Protein AF-A0A328SIA8-F1 (afdb_monomer_lite)

pLDDT: mean 93.11, std 6.86, range [55.06, 98.62]

Secondary structure (DSSP, 8-state):
--HHHHHHHHHHHHHHHHHHHHTSPPPPP--PPPSS-EEEEE---TT--HHHHHHHHHHHHH-TTSEEEEEEE-GGGB-TTSSBPSS-HHHHHHHHHHHT-SEEEEE--GGGS-HHHHHHHHHHHHHHTT-SB---------HHHHHHHHHHHTT--EEEETTEEEETTT--EEEES--TT-

Foldseek 3Di:
DDPVVVLVVQQVVLVVVVVVVVPDDDDDQPPDDDPFAEEEEEDQCLPPDVLNLVQVVVVCVVRVRHAYEYAHEAGSQADLVLHHRNDHSVVSQVVCVVSPHPHYDYAYNNNVDHPVVSVVRVVVVCSSVVHPHYGDDDDDPDPLVVQVVVCVVVVWDWDDDAQFIATPPPRDTSDGGDGPVD

Radius of gyration: 18.14 Å; chains: 1; bounding box: 48×40×46 Å

Sequence (182 aa):
MEIEKFVEDIIVRDRIQFSEDINQPHLKHLGNENITPVIADFTEYSPLHNGHMFCMSEAKRLHPEALFVAVIPGLFERNGRGLPYIMTRHKRAELAIRLGADIAVEGPPMGIMGSGQYSLCLSLMFKALNADYIPRGYISEEPGFKRILDYINEGKGVAPKPYKIVSMEDKKVLLEGKLSND

Structure (mmCIF, N/CA/C/O backbone):
data_AF-A0A328SIA8-F1
#
_entry.id   AF-A0A328SIA8-F1
#
loop_
_atom_site.group_PDB
_atom_site.id
_atom_site.type_symbol
_atom_site.label_atom_id
_atom_site.label_alt_id
_atom_site.label_comp_id
_atom_site.label_asym_id
_atom_site.label_entity_id
_atom_site.label_seq_id
_atom_site.pdbx_PDB_ins_code
_atom_site.Cartn_x
_atom_site.Cartn_y
_atom_site.Cartn_z
_atom_site.occupancy
_atom_site.B_iso_or_equiv
_atom_site.auth_seq_id
_atom_site.auth_comp_id
_atom_site.auth_asym_id
_atom_site.auth_atom_id
_atom_site.pdbx_PDB_model_num
ATOM 1 N N . MET A 1 1 ? 27.320 -5.989 -18.169 1.00 64.88 1 MET A N 1
ATOM 2 C CA . MET A 1 1 ? 26.264 -5.086 -18.667 1.00 64.88 1 MET A CA 1
ATOM 3 C C . MET A 1 1 ? 26.522 -3.738 -18.030 1.00 64.88 1 MET A C 1
ATOM 5 O O . MET A 1 1 ? 26.685 -3.712 -16.817 1.00 64.88 1 MET A O 1
ATOM 9 N N . GLU A 1 2 ? 26.669 -2.680 -18.824 1.00 91.50 2 GLU A N 1
ATOM 10 C CA . GLU A 1 2 ? 26.813 -1.313 -18.301 1.00 91.50 2 GLU A CA 1
ATOM 11 C C . GLU A 1 2 ? 25.515 -0.867 -17.611 1.00 91.50 2 GLU A C 1
ATOM 13 O O . GLU A 1 2 ? 24.434 -1.365 -17.943 1.00 91.50 2 GLU A O 1
ATOM 18 N N . ILE A 1 3 ? 25.624 0.020 -16.618 1.00 89.75 3 ILE A N 1
ATOM 19 C CA . ILE A 1 3 ? 24.491 0.452 -15.781 1.00 89.75 3 ILE A CA 1
ATOM 20 C C . ILE A 1 3 ? 23.441 1.167 -16.636 1.00 89.75 3 ILE A C 1
ATOM 22 O O . ILE A 1 3 ? 22.244 0.946 -16.467 1.00 89.75 3 ILE A O 1
ATOM 26 N N . GLU A 1 4 ? 23.891 1.977 -17.584 1.00 92.69 4 GLU A N 1
ATOM 27 C CA . GLU A 1 4 ? 23.067 2.725 -18.527 1.00 92.69 4 GLU A CA 1
ATOM 28 C C . GLU A 1 4 ? 22.211 1.769 -19.355 1.00 92.69 4 GLU A C 1
ATOM 30 O O . GLU A 1 4 ? 20.987 1.880 -19.355 1.00 92.69 4 GLU A O 1
ATOM 35 N N . LYS A 1 5 ? 22.843 0.751 -19.950 1.00 94.94 5 LYS A N 1
ATOM 36 C CA . LYS A 1 5 ? 22.144 -0.280 -20.722 1.00 94.94 5 LYS A CA 1
ATOM 37 C C . LYS A 1 5 ? 21.111 -1.029 -19.878 1.00 94.94 5 LYS A C 1
ATOM 39 O O . LYS A 1 5 ? 19.998 -1.258 -20.331 1.00 94.94 5 LYS A O 1
ATOM 44 N N . PHE A 1 6 ? 21.449 -1.368 -18.633 1.00 91.12 6 PHE A N 1
ATOM 45 C CA . PHE A 1 6 ? 20.501 -2.010 -17.717 1.00 91.12 6 PHE A CA 1
ATOM 46 C C . PHE A 1 6 ? 19.258 -1.146 -17.457 1.00 91.12 6 PHE A C 1
ATOM 48 O O . PHE A 1 6 ? 18.136 -1.655 -17.443 1.00 91.12 6 PHE A O 1
ATOM 55 N N . VAL A 1 7 ? 19.446 0.160 -17.251 1.00 92.00 7 VAL A N 1
ATOM 56 C CA . VAL A 1 7 ? 18.341 1.102 -17.028 1.00 92.00 7 VAL A CA 1
ATOM 57 C C . VAL A 1 7 ? 17.514 1.295 -18.300 1.00 92.00 7 VAL A C 1
ATOM 59 O O . VAL A 1 7 ? 16.284 1.305 -18.224 1.00 92.00 7 VAL A O 1
ATOM 62 N N . GLU A 1 8 ? 18.160 1.418 -19.459 1.00 95.00 8 GLU A N 1
ATOM 63 C CA . GLU A 1 8 ? 17.488 1.512 -20.758 1.00 95.00 8 GLU A CA 1
ATOM 64 C C . GLU A 1 8 ? 16.623 0.281 -21.034 1.00 95.00 8 GLU A C 1
ATOM 66 O O . GLU A 1 8 ? 15.442 0.431 -21.353 1.00 95.00 8 GLU A O 1
ATOM 71 N N . ASP A 1 9 ? 17.165 -0.919 -20.816 1.00 95.12 9 ASP A N 1
ATOM 72 C CA . ASP A 1 9 ? 16.448 -2.182 -21.004 1.00 95.12 9 ASP A CA 1
ATOM 73 C C . ASP A 1 9 ? 15.182 -2.244 -20.123 1.00 95.12 9 ASP A C 1
ATOM 75 O O . ASP A 1 9 ? 14.110 -2.638 -20.594 1.00 95.12 9 ASP A O 1
ATOM 79 N N . ILE A 1 10 ? 15.264 -1.788 -18.862 1.00 93.88 10 ILE A N 1
ATOM 80 C CA . ILE A 1 10 ? 14.098 -1.686 -17.963 1.00 93.88 10 ILE A CA 1
ATOM 81 C C . ILE A 1 10 ? 13.056 -0.718 -18.524 1.00 93.88 10 ILE A C 1
ATOM 83 O O . ILE A 1 10 ? 11.873 -1.056 -18.570 1.00 93.88 10 ILE A O 1
ATOM 87 N N . ILE A 1 11 ? 13.471 0.482 -18.937 1.00 94.50 11 ILE A N 1
ATOM 88 C CA . ILE A 1 11 ? 12.547 1.514 -19.426 1.00 94.50 11 ILE A CA 1
ATOM 89 C C . ILE A 1 11 ? 11.856 1.055 -20.711 1.00 94.50 11 ILE A C 1
ATOM 91 O O . ILE A 1 11 ? 10.650 1.258 -20.851 1.00 94.50 11 ILE A O 1
ATOM 95 N N . VAL A 1 12 ? 12.593 0.448 -21.643 1.00 97.19 12 VAL A N 1
ATOM 96 C CA . VAL A 1 12 ? 12.038 -0.053 -22.908 1.00 97.19 12 VAL A CA 1
ATOM 97 C C . VAL A 1 12 ? 11.000 -1.138 -22.639 1.00 97.19 12 VAL A C 1
ATOM 99 O O . VAL A 1 12 ? 9.868 -1.015 -23.107 1.00 97.19 12 VAL A O 1
ATOM 102 N N . ARG A 1 13 ? 11.344 -2.148 -21.830 1.00 96.19 13 ARG A N 1
ATOM 103 C CA . ARG A 1 13 ? 10.411 -3.214 -21.439 1.00 96.19 13 ARG A CA 1
ATOM 104 C C . ARG A 1 13 ? 9.154 -2.645 -20.779 1.00 96.19 13 ARG A C 1
ATOM 106 O O . ARG A 1 13 ? 8.043 -2.995 -21.164 1.00 96.19 13 ARG A O 1
ATOM 113 N N . ASP A 1 14 ? 9.327 -1.751 -19.810 1.00 96.94 14 ASP A N 1
ATOM 114 C CA . ASP A 1 14 ? 8.216 -1.218 -19.022 1.00 96.94 14 ASP A CA 1
ATOM 115 C C . ASP A 1 14 ? 7.308 -0.295 -19.859 1.00 96.94 14 ASP A C 1
ATOM 117 O O . ASP A 1 14 ? 6.103 -0.254 -19.629 1.00 96.94 14 ASP A O 1
ATOM 121 N N . ARG A 1 15 ? 7.837 0.400 -20.880 1.00 96.62 15 ARG A N 1
ATOM 122 C CA . ARG A 1 15 ? 7.017 1.169 -21.840 1.00 96.62 15 ARG A CA 1
ATOM 123 C C . ARG A 1 15 ? 6.140 0.277 -22.713 1.00 96.62 15 ARG A C 1
ATOM 125 O O . ARG A 1 15 ? 5.009 0.665 -23.009 1.00 96.62 15 ARG A O 1
ATOM 132 N N . ILE A 1 16 ? 6.666 -0.872 -23.137 1.00 96.88 16 ILE A N 1
ATOM 133 C CA . ILE A 1 16 ? 5.907 -1.852 -23.920 1.00 96.88 16 ILE A CA 1
ATOM 134 C C . ILE A 1 16 ? 4.752 -2.371 -23.064 1.00 96.88 16 ILE A C 1
ATOM 136 O O . ILE A 1 16 ? 3.600 -2.187 -23.448 1.00 96.88 16 ILE A O 1
ATOM 140 N N . GLN A 1 17 ? 5.052 -2.876 -21.863 1.00 95.88 17 GLN A N 1
ATOM 141 C CA . GLN A 1 17 ? 4.035 -3.397 -20.946 1.00 95.88 17 GLN A CA 1
ATOM 142 C C . GLN A 1 17 ? 2.979 -2.335 -20.599 1.00 95.88 17 GLN A C 1
ATOM 144 O O . GLN A 1 17 ? 1.787 -2.587 -20.715 1.00 95.88 17 GLN A O 1
ATOM 149 N N . PHE A 1 18 ? 3.395 -1.104 -20.282 1.00 95.19 18 PHE A N 1
ATOM 150 C CA . PHE A 1 18 ? 2.462 -0.008 -19.997 1.00 95.19 18 PHE A CA 1
ATOM 151 C C . PHE A 1 18 ? 1.503 0.279 -21.163 1.00 95.19 18 PHE A C 1
ATOM 153 O O . PHE A 1 18 ? 0.324 0.560 -20.953 1.00 95.19 18 PHE A O 1
ATOM 160 N N . SER A 1 19 ? 2.005 0.215 -22.399 1.00 94.62 19 SER A N 1
ATOM 161 C CA . SER A 1 19 ? 1.188 0.440 -23.597 1.00 94.62 19 SER A CA 1
ATOM 162 C C . SER A 1 19 ? 0.191 -0.698 -23.823 1.00 94.62 19 SER A C 1
ATOM 164 O O . SER A 1 19 ? -0.928 -0.452 -24.269 1.00 94.62 19 SER A O 1
ATOM 166 N N . GLU A 1 20 ? 0.573 -1.934 -23.507 1.00 94.25 20 GLU A N 1
ATOM 167 C CA . GLU A 1 20 ? -0.318 -3.096 -23.553 1.00 94.25 20 GLU A CA 1
ATOM 168 C C . GLU A 1 20 ? -1.407 -2.996 -22.476 1.00 94.25 20 GLU A C 1
ATOM 170 O O . GLU A 1 20 ? -2.590 -3.141 -22.790 1.00 94.25 20 GLU A O 1
ATOM 175 N N . ASP A 1 21 ? -1.029 -2.649 -21.244 1.00 90.81 21 ASP A N 1
ATOM 176 C CA . ASP A 1 21 ? -1.933 -2.539 -20.095 1.00 90.81 21 ASP A CA 1
ATOM 177 C C . ASP A 1 21 ? -3.024 -1.476 -20.298 1.00 90.81 21 ASP A C 1
ATOM 179 O O . ASP A 1 21 ? -4.177 -1.696 -19.929 1.00 90.81 21 ASP A O 1
ATOM 183 N N . ILE A 1 22 ? -2.705 -0.344 -20.941 1.00 88.94 22 ILE A N 1
ATOM 184 C CA . ILE A 1 22 ? -3.692 0.707 -21.267 1.00 88.94 22 ILE A CA 1
ATOM 185 C C . ILE A 1 22 ? -4.822 0.182 -22.161 1.00 88.94 22 ILE A C 1
ATOM 187 O O . ILE A 1 22 ? -5.951 0.670 -22.081 1.00 88.94 22 ILE A O 1
ATOM 191 N N . ASN A 1 23 ? -4.523 -0.789 -23.021 1.00 90.06 23 ASN A N 1
ATOM 192 C CA . ASN A 1 23 ? -5.478 -1.334 -23.979 1.00 90.06 23 ASN A CA 1
ATOM 193 C C . ASN A 1 23 ? -6.233 -2.557 -23.437 1.00 90.06 23 ASN A C 1
ATOM 195 O O . ASN A 1 23 ? -7.094 -3.099 -24.135 1.00 90.06 23 ASN A O 1
ATOM 199 N N . GLN A 1 24 ? -5.937 -2.999 -22.210 1.00 87.62 24 GLN A N 1
ATOM 200 C CA . GLN A 1 24 ? -6.648 -4.110 -21.588 1.00 87.62 24 GLN A CA 1
ATOM 201 C C . GLN A 1 24 ? -8.099 -3.717 -21.270 1.00 87.62 24 GLN A C 1
ATOM 203 O O . GLN A 1 24 ? -8.374 -2.593 -20.834 1.00 87.62 24 GLN A O 1
ATOM 208 N N . PRO A 1 25 ? -9.063 -4.636 -21.457 1.00 86.12 25 PRO A N 1
ATOM 209 C CA . PRO A 1 25 ? -10.443 -4.378 -21.090 1.00 86.12 25 PRO A CA 1
ATOM 210 C C . PRO A 1 25 ? -10.569 -4.185 -19.576 1.00 86.12 25 PRO A C 1
ATOM 212 O O . PRO A 1 25 ? -9.847 -4.786 -18.779 1.00 86.12 25 PRO A O 1
ATOM 215 N N . HIS A 1 26 ? -11.548 -3.383 -19.163 1.00 80.62 26 HIS A N 1
ATOM 216 C CA . HIS A 1 26 ? -11.845 -3.217 -17.747 1.00 80.62 26 HIS A CA 1
ATOM 217 C C . HIS A 1 26 ? -12.247 -4.551 -17.109 1.00 80.62 26 HIS A C 1
ATOM 219 O O . HIS A 1 26 ? -13.144 -5.250 -17.592 1.00 80.62 26 HIS A O 1
ATOM 225 N N . LEU A 1 27 ? -11.614 -4.872 -15.980 1.00 76.06 27 LEU A N 1
ATOM 226 C CA . LEU A 1 27 ? -11.994 -6.008 -15.152 1.00 76.06 27 LEU A CA 1
ATOM 227 C C . LEU A 1 27 ? -13.416 -5.811 -14.617 1.00 76.06 27 LEU A C 1
ATOM 229 O O . LEU A 1 27 ? -13.730 -4.806 -13.975 1.00 76.06 27 LEU A O 1
ATOM 233 N N . LYS A 1 28 ? -14.283 -6.797 -14.861 1.00 76.31 28 LYS A N 1
ATOM 234 C CA . LYS A 1 28 ? -15.589 -6.873 -14.204 1.00 76.31 28 LYS A CA 1
ATOM 235 C C . LYS A 1 28 ? -15.383 -7.416 -12.796 1.00 76.31 28 LYS A C 1
ATOM 237 O O . LYS A 1 28 ? -14.925 -8.541 -12.630 1.00 76.31 28 LYS A O 1
ATOM 242 N N . HIS A 1 29 ? -15.730 -6.622 -11.791 1.00 72.31 29 HIS A N 1
ATOM 243 C CA . HIS A 1 29 ? -15.739 -7.091 -10.412 1.00 72.31 29 HIS A CA 1
ATOM 244 C C . HIS A 1 29 ? -16.933 -8.028 -10.206 1.00 72.31 29 HIS A C 1
ATOM 246 O O . HIS A 1 29 ? -18.067 -7.659 -10.514 1.00 72.31 29 HIS A O 1
ATOM 252 N N . LEU A 1 30 ? -16.664 -9.240 -9.723 1.00 70.69 30 LEU A N 1
ATOM 253 C CA . LEU A 1 30 ? -17.671 -10.295 -9.603 1.00 70.69 30 LEU A CA 1
ATOM 254 C C . LEU A 1 30 ? -18.505 -10.183 -8.318 1.00 70.69 30 LEU A C 1
ATOM 256 O O . LEU A 1 30 ? -19.561 -10.795 -8.257 1.00 70.69 30 LEU A O 1
ATOM 260 N N . GLY A 1 31 ? -18.080 -9.376 -7.334 1.00 67.75 31 GLY A N 1
ATOM 261 C CA . GLY A 1 31 ? -18.855 -9.076 -6.121 1.00 67.75 31 GLY A CA 1
ATOM 262 C C . GLY A 1 31 ? -19.177 -10.286 -5.239 1.00 67.75 31 GLY A C 1
ATOM 263 O O . GLY A 1 31 ? -20.069 -10.201 -4.404 1.00 67.75 31 GLY A O 1
ATOM 264 N N . ASN A 1 32 ? -18.493 -11.410 -5.449 1.00 81.75 32 ASN A N 1
ATOM 265 C CA . ASN A 1 32 ? -18.703 -12.635 -4.690 1.00 81.75 32 ASN A CA 1
ATOM 266 C C . ASN A 1 32 ? -17.915 -12.588 -3.379 1.00 81.75 32 ASN A C 1
ATOM 268 O O . ASN A 1 32 ? -16.842 -11.990 -3.322 1.00 81.75 32 ASN A O 1
ATOM 272 N N . GLU A 1 33 ? -18.414 -13.268 -2.352 1.00 85.12 33 GLU A N 1
ATOM 273 C CA . GLU A 1 33 ? -17.645 -13.509 -1.131 1.00 85.12 33 GLU A CA 1
ATOM 274 C C . GLU A 1 33 ? -16.436 -14.407 -1.422 1.00 85.12 33 GLU A C 1
ATOM 276 O O . GLU A 1 33 ? -16.481 -15.295 -2.284 1.00 85.12 33 GLU A O 1
ATOM 281 N N . ASN A 1 34 ? -15.341 -14.174 -0.701 1.00 90.56 34 ASN A N 1
ATOM 282 C CA . ASN A 1 34 ? -14.153 -15.001 -0.825 1.00 90.56 34 ASN A CA 1
ATOM 283 C C . ASN A 1 34 ? -14.364 -16.370 -0.172 1.00 90.56 34 ASN A C 1
ATOM 285 O O . ASN A 1 34 ? -14.802 -16.471 0.970 1.00 90.56 34 ASN A O 1
ATOM 289 N N . ILE A 1 35 ? -13.966 -17.435 -0.874 1.00 92.56 35 ILE A N 1
ATOM 290 C CA . ILE A 1 35 ? -13.905 -18.792 -0.301 1.00 92.56 35 ILE A CA 1
ATOM 291 C C . ILE A 1 35 ? -12.807 -18.867 0.773 1.00 92.56 35 ILE A C 1
ATOM 293 O O . ILE A 1 35 ? -12.960 -19.545 1.786 1.00 92.56 35 ILE A O 1
ATOM 297 N N . THR A 1 36 ? -11.695 -18.167 0.544 1.00 95.56 36 THR A N 1
ATOM 298 C CA . THR A 1 36 ? -10.585 -18.017 1.487 1.00 95.56 36 THR A CA 1
ATOM 299 C C . THR A 1 36 ? -10.352 -16.530 1.702 1.00 95.56 36 THR A C 1
ATOM 301 O O . THR A 1 36 ? -10.109 -15.852 0.701 1.00 95.56 36 THR A O 1
ATOM 304 N N . PRO A 1 37 ? -10.412 -16.018 2.945 1.00 97.31 37 PRO A N 1
ATOM 305 C CA . PRO A 1 37 ? -10.241 -14.594 3.189 1.00 97.31 37 PRO A CA 1
ATOM 306 C C . PRO A 1 37 ? -8.920 -14.060 2.628 1.00 97.31 37 PRO A C 1
ATOM 308 O O . PRO A 1 37 ? -7.912 -14.772 2.584 1.00 97.31 37 PRO A O 1
ATOM 311 N N . VAL A 1 38 ? -8.919 -12.801 2.204 1.00 97.94 38 VAL A N 1
ATOM 312 C CA . VAL A 1 38 ? -7.773 -12.152 1.563 1.00 97.94 38 VAL A CA 1
ATOM 313 C C . VAL A 1 38 ? -7.333 -10.946 2.381 1.00 97.94 38 VAL A C 1
ATOM 315 O O . VAL A 1 38 ? -8.060 -9.966 2.540 1.00 97.94 38 VAL A O 1
ATOM 318 N N . ILE A 1 39 ? -6.091 -10.993 2.848 1.00 98.62 39 ILE A N 1
ATOM 319 C CA . ILE A 1 39 ? -5.364 -9.839 3.369 1.00 98.62 39 ILE A CA 1
ATOM 320 C C . ILE A 1 39 ? -4.607 -9.215 2.196 1.00 98.62 39 ILE A C 1
ATOM 322 O O . ILE A 1 39 ? -3.818 -9.902 1.549 1.00 98.62 39 ILE A O 1
ATOM 326 N N . ALA A 1 40 ? -4.790 -7.924 1.934 1.00 98.25 40 ALA A N 1
ATOM 327 C CA . ALA A 1 40 ? -4.011 -7.209 0.927 1.00 98.25 40 ALA A CA 1
ATOM 328 C C . ALA A 1 40 ? -3.311 -5.996 1.537 1.00 98.25 40 ALA A C 1
ATOM 330 O O . ALA A 1 40 ? -3.950 -5.144 2.150 1.00 98.25 40 ALA A O 1
ATOM 331 N N . ASP A 1 41 ? -1.999 -5.893 1.332 1.00 98.00 41 ASP A N 1
ATOM 332 C CA . ASP A 1 41 ? -1.213 -4.757 1.814 1.00 98.00 41 ASP A CA 1
ATOM 333 C C . ASP A 1 41 ? -0.423 -4.110 0.677 1.00 98.00 41 ASP A C 1
ATOM 335 O O . ASP A 1 41 ? 0.181 -4.785 -0.158 1.00 98.00 41 ASP A O 1
ATOM 339 N N . PHE A 1 42 ? -0.412 -2.779 0.665 1.00 96.00 42 PHE A N 1
ATOM 340 C CA . PHE A 1 42 ? 0.461 -1.992 -0.192 1.00 96.00 42 PHE A CA 1
ATOM 341 C C . PHE A 1 42 ? 1.774 -1.729 0.531 1.00 96.00 42 PHE A C 1
ATOM 343 O O . PHE A 1 42 ? 1.833 -1.013 1.536 1.00 96.00 42 PHE A O 1
ATOM 350 N N . THR A 1 43 ? 2.863 -2.246 -0.024 1.00 87.56 43 THR A N 1
ATOM 351 C CA . THR A 1 43 ? 4.182 -2.055 0.568 1.00 87.56 43 THR A CA 1
ATOM 352 C C . THR A 1 43 ? 5.229 -1.817 -0.494 1.00 87.56 43 THR A C 1
ATOM 354 O O . THR A 1 43 ? 5.447 -2.631 -1.389 1.00 87.56 43 THR A O 1
ATOM 357 N N . GLU A 1 44 ? 5.953 -0.714 -0.348 1.00 93.06 44 GLU A N 1
ATOM 358 C CA . GLU A 1 44 ? 7.055 -0.406 -1.246 1.00 93.06 44 GLU A CA 1
ATOM 359 C C . GLU A 1 44 ? 8.250 -1.349 -1.063 1.00 93.06 44 GLU A C 1
ATOM 361 O O . GLU A 1 44 ? 8.997 -1.530 -2.019 1.00 93.06 44 GLU A O 1
ATOM 366 N N . TYR A 1 45 ? 8.444 -1.931 0.134 1.00 92.81 45 TYR A N 1
ATOM 367 C CA . TYR A 1 45 ? 9.589 -2.785 0.504 1.00 92.81 45 TYR A CA 1
ATOM 368 C C . TYR A 1 45 ? 10.929 -2.266 -0.037 1.00 92.81 45 TYR A C 1
ATOM 370 O O . TYR A 1 45 ? 11.740 -3.004 -0.598 1.00 92.81 45 TYR A O 1
ATOM 378 N N . SER A 1 46 ? 11.165 -0.966 0.160 1.00 91.25 46 SER A N 1
ATOM 379 C CA . SER A 1 46 ? 12.315 -0.246 -0.384 1.00 91.25 46 SER A CA 1
ATOM 380 C C . SER A 1 46 ? 13.104 0.522 0.691 1.00 91.25 46 SER A C 1
ATOM 382 O O . SER A 1 46 ? 13.063 1.753 0.704 1.00 91.25 46 SER A O 1
ATOM 384 N N . PRO A 1 47 ? 13.866 -0.176 1.559 1.00 90.88 47 PRO A N 1
ATOM 385 C CA . PRO A 1 47 ? 13.940 -1.632 1.686 1.00 90.88 47 PRO A CA 1
ATOM 386 C C . PRO A 1 47 ? 12.874 -2.199 2.639 1.00 90.88 47 PRO A C 1
ATOM 388 O O . PRO A 1 47 ? 12.255 -1.491 3.436 1.00 90.88 47 PRO A O 1
ATOM 391 N N . LEU A 1 48 ? 12.668 -3.513 2.568 1.00 93.06 48 LEU A N 1
ATOM 392 C CA . LEU A 1 48 ? 11.953 -4.264 3.599 1.00 93.06 48 LEU A CA 1
ATOM 393 C C . LEU A 1 48 ? 12.684 -4.110 4.947 1.00 93.06 48 LEU A C 1
ATOM 395 O O . LEU A 1 48 ? 13.911 -4.143 4.996 1.00 93.06 48 LEU A O 1
ATOM 399 N N . HIS A 1 49 ? 11.936 -3.931 6.039 1.00 94.19 49 HIS A N 1
ATOM 400 C CA . HIS A 1 49 ? 12.483 -3.704 7.382 1.00 94.19 49 HIS A CA 1
ATOM 401 C C . HIS A 1 49 ? 11.585 -4.332 8.458 1.00 94.19 49 HIS A C 1
ATOM 403 O O . HIS A 1 49 ? 10.478 -4.779 8.163 1.00 94.19 49 HIS A O 1
ATOM 409 N N . ASN A 1 50 ? 12.006 -4.305 9.725 1.00 95.31 50 ASN A N 1
ATOM 410 C CA . ASN A 1 50 ? 11.306 -4.996 10.819 1.00 95.31 50 ASN A CA 1
ATOM 411 C C . ASN A 1 50 ? 9.854 -4.536 11.025 1.00 95.31 50 ASN A C 1
ATOM 413 O O . ASN A 1 50 ? 8.995 -5.361 11.298 1.00 95.31 50 ASN A O 1
ATOM 417 N N . GLY A 1 51 ? 9.546 -3.250 10.821 1.00 95.00 51 GLY A N 1
ATOM 418 C CA . GLY A 1 51 ? 8.152 -2.780 10.835 1.00 95.00 51 GLY A CA 1
ATOM 419 C C . GLY A 1 51 ? 7.249 -3.473 9.799 1.00 95.00 51 GLY A C 1
ATOM 420 O O . GLY A 1 51 ? 6.123 -3.840 10.119 1.00 95.00 51 GLY A O 1
ATOM 421 N N . HIS A 1 52 ? 7.756 -3.729 8.587 1.00 96.06 52 HIS A N 1
ATOM 422 C CA . HIS A 1 52 ? 7.037 -4.490 7.562 1.00 96.06 52 HIS A CA 1
ATOM 423 C C . HIS A 1 52 ? 6.815 -5.947 7.992 1.00 96.06 52 HIS A C 1
ATOM 425 O O . HIS A 1 52 ? 5.706 -6.464 7.882 1.00 9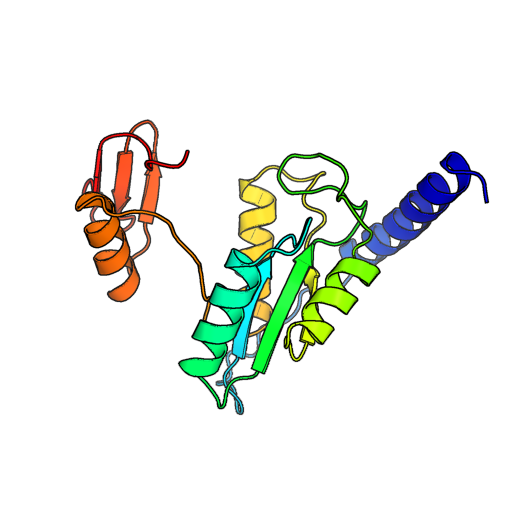6.06 52 HIS A O 1
ATOM 431 N N . MET A 1 53 ? 7.863 -6.585 8.525 1.00 96.31 53 MET A N 1
ATOM 432 C CA . MET A 1 53 ? 7.807 -7.953 9.051 1.00 96.31 53 MET A CA 1
ATOM 433 C C . MET A 1 53 ? 6.790 -8.092 10.182 1.00 96.31 53 MET A C 1
ATOM 435 O O . MET A 1 53 ? 6.019 -9.049 10.193 1.00 96.31 53 MET A O 1
ATOM 439 N N . PHE A 1 54 ? 6.773 -7.132 11.106 1.00 96.88 54 PHE A N 1
ATOM 440 C CA . PHE A 1 54 ? 5.832 -7.110 12.216 1.00 96.88 54 PHE A CA 1
ATOM 441 C C . PHE A 1 54 ? 4.392 -6.964 11.714 1.00 96.88 54 PHE A C 1
ATOM 443 O O . PHE A 1 54 ? 3.542 -7.761 12.092 1.00 96.88 54 PHE A O 1
ATOM 450 N N . CYS A 1 55 ? 4.132 -6.014 10.809 1.00 97.06 55 CYS A N 1
ATOM 451 C CA . CYS A 1 55 ? 2.799 -5.791 10.243 1.00 97.06 55 CYS A CA 1
ATOM 452 C C . CYS A 1 55 ? 2.245 -7.044 9.541 1.00 97.06 55 CYS A C 1
ATOM 454 O O . CYS A 1 55 ? 1.110 -7.437 9.800 1.00 97.06 55 CYS A O 1
ATOM 456 N N . MET A 1 56 ? 3.051 -7.704 8.699 1.00 97.44 56 MET A N 1
ATOM 457 C CA . MET A 1 56 ? 2.644 -8.945 8.027 1.00 97.44 56 MET A CA 1
ATOM 458 C C . MET A 1 56 ? 2.426 -10.089 9.024 1.00 97.44 56 MET A C 1
ATOM 460 O O . MET A 1 56 ? 1.400 -10.763 8.966 1.00 97.44 56 MET A O 1
ATOM 464 N N . SER A 1 57 ? 3.373 -10.297 9.946 1.00 97.44 57 SER A N 1
ATOM 465 C CA . SER A 1 57 ? 3.278 -11.357 10.960 1.00 97.44 57 SER A CA 1
ATOM 466 C C . SER A 1 57 ? 2.028 -11.201 11.818 1.00 97.44 57 SER A C 1
ATOM 468 O O . SER A 1 57 ? 1.330 -12.179 12.064 1.00 97.44 57 SER A O 1
ATOM 470 N N . GLU A 1 58 ? 1.720 -9.975 12.240 1.00 98.06 58 GLU A N 1
ATOM 471 C CA . GLU A 1 58 ? 0.551 -9.691 13.067 1.00 98.06 58 GLU A CA 1
ATOM 472 C C . GLU A 1 58 ? -0.754 -9.889 12.292 1.00 98.06 58 GLU A C 1
ATOM 474 O O . GLU A 1 58 ? -1.685 -10.502 12.811 1.00 98.06 58 GLU A O 1
ATOM 479 N N . ALA A 1 59 ? -0.807 -9.466 11.026 1.00 98.00 59 ALA A N 1
ATOM 480 C CA . ALA A 1 59 ? -1.966 -9.699 10.169 1.00 98.00 59 ALA A CA 1
ATOM 481 C C . ALA A 1 59 ? -2.245 -11.200 9.981 1.00 98.00 59 ALA A C 1
ATOM 483 O O . ALA A 1 59 ? -3.373 -11.645 10.187 1.00 98.00 59 ALA A O 1
ATOM 484 N N . LYS A 1 60 ? -1.209 -11.996 9.676 1.00 98.06 60 LYS A N 1
ATOM 485 C CA . LYS A 1 60 ? -1.330 -13.461 9.553 1.00 98.06 60 LYS A CA 1
ATOM 486 C C . LYS A 1 60 ? -1.629 -14.138 10.896 1.00 98.06 60 LYS A C 1
ATOM 488 O O . LYS A 1 60 ? -2.267 -15.182 10.918 1.00 98.06 60 LYS A O 1
ATOM 493 N N . ARG A 1 61 ? -1.201 -13.562 12.025 1.00 98.31 61 ARG A N 1
ATOM 494 C CA . ARG A 1 61 ? -1.550 -14.062 13.366 1.00 98.31 61 ARG A CA 1
ATOM 495 C C . ARG A 1 61 ? -3.029 -13.835 13.692 1.00 98.31 61 ARG A C 1
ATOM 497 O O . ARG A 1 61 ? -3.633 -14.685 14.340 1.00 98.31 61 ARG A O 1
ATOM 504 N N . LEU A 1 62 ? -3.585 -12.688 13.297 1.00 98.06 62 LEU A N 1
ATOM 505 C CA . LEU A 1 62 ? -4.994 -12.341 13.516 1.00 98.06 62 LEU A CA 1
ATOM 506 C C . LEU A 1 62 ? -5.941 -13.102 12.579 1.00 98.06 62 LEU A C 1
ATOM 508 O O . LEU A 1 62 ? -7.047 -13.430 12.998 1.00 98.06 62 LEU A O 1
ATOM 512 N N . HIS A 1 63 ? -5.490 -13.408 11.360 1.00 97.94 63 HIS A N 1
ATOM 513 C CA . HIS A 1 63 ? -6.262 -14.103 10.325 1.00 97.94 63 HIS A CA 1
ATOM 514 C C . HIS A 1 63 ? -5.447 -15.268 9.727 1.00 97.94 63 HIS A C 1
ATOM 516 O O . HIS A 1 63 ? -4.981 -15.180 8.587 1.00 97.94 63 HIS A O 1
ATOM 522 N N . PRO A 1 64 ? -5.195 -16.346 10.495 1.00 97.50 64 PRO A N 1
ATOM 523 C CA . PRO A 1 64 ? -4.334 -17.458 10.073 1.00 97.50 64 PRO A CA 1
ATOM 524 C C . PRO A 1 64 ? -4.878 -18.263 8.885 1.00 97.50 64 PRO A C 1
ATOM 526 O O . PRO A 1 64 ? -4.117 -18.954 8.211 1.00 97.50 64 PRO A O 1
ATOM 529 N N . GLU A 1 65 ? -6.181 -18.194 8.635 1.00 97.44 65 GLU A N 1
ATOM 530 C CA . GLU A 1 65 ? -6.867 -18.819 7.503 1.00 97.44 65 GLU A CA 1
ATOM 531 C C . GLU A 1 65 ? -6.758 -18.024 6.195 1.00 97.44 65 GLU A C 1
ATOM 533 O O . GLU A 1 65 ? -7.112 -18.545 5.137 1.00 97.44 65 GLU A O 1
ATOM 538 N N . ALA A 1 66 ? -6.311 -16.768 6.262 1.00 98.25 66 ALA A N 1
ATOM 539 C CA . ALA A 1 66 ? -6.339 -15.854 5.134 1.00 98.25 66 ALA A CA 1
ATOM 540 C C . ALA A 1 66 ? -5.073 -15.937 4.269 1.00 98.25 66 ALA A C 1
ATOM 542 O O . ALA A 1 66 ? -3.960 -16.142 4.760 1.00 98.25 66 ALA A O 1
ATOM 543 N N . LEU A 1 67 ? -5.236 -15.698 2.967 1.00 98.19 67 LEU A N 1
ATOM 544 C CA . LEU A 1 67 ? -4.119 -15.493 2.048 1.00 98.19 67 LEU A CA 1
ATOM 545 C C . LEU A 1 67 ? -3.583 -14.070 2.190 1.00 98.19 67 LEU A C 1
ATOM 547 O O . LEU A 1 67 ? -4.351 -13.108 2.167 1.00 98.19 67 LEU A O 1
ATOM 551 N N . PHE A 1 68 ? -2.262 -13.923 2.266 1.00 98.62 68 PHE A N 1
ATOM 552 C CA . PHE A 1 68 ? -1.605 -12.623 2.267 1.00 98.62 68 PHE A CA 1
ATOM 553 C C . PHE A 1 68 ? -1.115 -12.251 0.864 1.00 98.62 68 PHE A C 1
ATOM 555 O O . PHE A 1 68 ? -0.203 -12.878 0.316 1.00 98.62 68 PHE A O 1
ATOM 562 N N . VAL A 1 69 ? -1.677 -11.180 0.309 1.00 98.50 69 VAL A N 1
ATOM 563 C CA . VAL A 1 69 ? -1.332 -10.626 -1.001 1.00 98.50 69 VAL A CA 1
ATOM 564 C C . VAL A 1 69 ? -0.546 -9.326 -0.827 1.00 98.50 69 VAL A C 1
ATOM 566 O O . VAL A 1 69 ? -1.076 -8.303 -0.392 1.00 98.50 69 VAL A O 1
ATOM 569 N N . ALA A 1 70 ? 0.731 -9.346 -1.202 1.00 98.19 70 ALA A N 1
ATOM 570 C CA . ALA A 1 70 ? 1.581 -8.162 -1.213 1.00 98.19 70 ALA A CA 1
ATOM 571 C C . ALA A 1 70 ? 1.442 -7.408 -2.544 1.00 98.19 70 ALA A C 1
ATOM 573 O O . ALA A 1 70 ? 1.790 -7.924 -3.610 1.00 98.19 70 ALA A O 1
ATOM 574 N N . VAL A 1 71 ? 0.977 -6.161 -2.479 1.00 98.25 71 VAL A N 1
ATOM 575 C CA . VAL A 1 71 ? 0.931 -5.236 -3.614 1.00 98.25 71 VAL A CA 1
ATOM 576 C C . VAL A 1 71 ? 2.266 -4.502 -3.714 1.00 98.25 71 VAL A C 1
ATOM 578 O O . VAL A 1 71 ? 2.556 -3.594 -2.928 1.00 98.25 71 VAL A O 1
ATOM 581 N N . ILE A 1 72 ? 3.081 -4.904 -4.691 1.00 97.81 72 ILE A N 1
ATOM 582 C CA . ILE A 1 72 ? 4.439 -4.400 -4.915 1.00 97.81 72 ILE A CA 1
ATOM 583 C C . ILE A 1 72 ? 4.424 -3.452 -6.118 1.00 97.81 72 ILE A C 1
ATOM 585 O O . ILE A 1 72 ? 4.231 -3.915 -7.240 1.00 97.81 72 ILE A O 1
ATOM 589 N N . PRO A 1 73 ? 4.654 -2.139 -5.944 1.00 96.44 73 PRO A N 1
ATOM 590 C CA . PRO A 1 73 ? 4.583 -1.188 -7.055 1.00 96.44 73 PRO A CA 1
ATOM 591 C C . PRO A 1 73 ? 5.509 -1.529 -8.214 1.00 96.44 73 PRO A C 1
ATOM 593 O O . PRO A 1 73 ? 6.642 -1.980 -7.994 1.00 96.44 73 PRO A O 1
ATOM 596 N N . GLY A 1 74 ? 5.003 -1.293 -9.421 1.00 91.81 74 GLY A N 1
ATOM 597 C CA . GLY A 1 74 ? 5.512 -1.890 -10.644 1.00 91.81 74 GLY A CA 1
ATOM 598 C C . GLY A 1 74 ? 6.394 -0.981 -11.492 1.00 91.81 74 GLY A C 1
ATOM 599 O O . GLY A 1 74 ? 7.520 -0.644 -11.117 1.00 91.81 74 GLY A O 1
ATOM 600 N N . LEU A 1 75 ? 5.889 -0.685 -12.691 1.00 96.06 75 LEU A N 1
ATOM 601 C CA . LEU A 1 75 ? 6.666 -0.208 -13.834 1.00 96.06 75 LEU A CA 1
ATOM 602 C C . LEU A 1 75 ? 7.491 1.055 -13.554 1.00 96.06 75 LEU A C 1
ATOM 604 O O . LEU A 1 75 ? 7.153 1.902 -12.724 1.00 96.06 75 LEU A O 1
ATOM 608 N N . PHE A 1 76 ? 8.585 1.170 -14.304 1.00 96.38 76 PHE A N 1
ATOM 609 C CA . PHE A 1 76 ? 9.586 2.238 -14.278 1.00 96.38 76 PHE A CA 1
ATOM 610 C C . PHE A 1 76 ? 10.427 2.300 -13.002 1.00 96.38 76 PHE A C 1
ATOM 612 O O . PHE A 1 76 ? 11.340 3.121 -12.915 1.00 96.38 76 PHE A O 1
ATOM 619 N N . GLU A 1 77 ? 10.165 1.427 -12.028 1.00 96.25 77 GLU A N 1
ATOM 620 C CA . GLU A 1 77 ? 10.904 1.330 -10.770 1.00 96.25 77 GLU A CA 1
ATOM 621 C C . GLU A 1 77 ? 11.030 2.689 -10.057 1.00 96.25 77 GLU A C 1
ATOM 623 O O . GLU A 1 77 ? 12.105 3.054 -9.578 1.00 96.25 77 GLU A O 1
ATOM 628 N N . ARG A 1 78 ? 9.943 3.471 -10.029 1.00 96.12 78 ARG A N 1
ATOM 629 C CA . ARG A 1 78 ? 9.863 4.754 -9.317 1.00 96.12 78 ARG A CA 1
ATOM 630 C C . ARG A 1 78 ? 8.783 4.706 -8.239 1.00 96.12 78 ARG A C 1
ATOM 632 O O . ARG A 1 78 ? 7.653 4.306 -8.516 1.00 96.12 78 ARG A O 1
ATOM 639 N N . ASN A 1 79 ? 9.134 5.141 -7.035 1.00 96.00 79 ASN A N 1
ATOM 640 C CA . ASN A 1 79 ? 8.287 5.066 -5.853 1.00 96.00 79 ASN A CA 1
ATOM 641 C C . ASN A 1 79 ? 7.280 6.210 -5.730 1.00 96.00 79 ASN A C 1
ATOM 643 O O . ASN A 1 79 ? 7.277 7.130 -6.551 1.00 96.00 79 ASN A O 1
ATOM 647 N N . GLY A 1 80 ? 6.435 6.182 -4.692 1.00 95.12 80 GLY A N 1
ATOM 648 C CA . GLY A 1 80 ? 5.436 7.230 -4.443 1.00 95.12 80 GLY A CA 1
ATOM 649 C C . GLY A 1 80 ? 6.025 8.625 -4.198 1.00 95.12 80 GLY A C 1
ATOM 650 O O . GLY A 1 80 ? 5.305 9.617 -4.256 1.00 95.12 80 GLY A O 1
ATOM 651 N N . ARG A 1 81 ? 7.342 8.720 -3.970 1.00 95.31 81 ARG A N 1
ATOM 652 C CA . ARG A 1 81 ? 8.100 9.978 -3.848 1.00 95.31 81 ARG A CA 1
ATOM 653 C C . ARG A 1 81 ? 8.733 10.417 -5.177 1.00 95.31 81 ARG A C 1
ATOM 655 O O . ARG A 1 81 ? 9.472 11.396 -5.192 1.00 95.31 81 ARG A O 1
ATOM 662 N N . GLY A 1 82 ? 8.501 9.680 -6.266 1.00 94.56 82 GLY A N 1
ATOM 663 C CA . GLY A 1 82 ? 9.100 9.910 -7.585 1.00 94.56 82 GLY A CA 1
ATOM 664 C C . GLY A 1 82 ? 10.559 9.453 -7.717 1.00 94.56 82 GLY A C 1
ATOM 665 O O . GLY A 1 82 ? 11.181 9.683 -8.753 1.00 94.56 82 GLY A O 1
ATOM 666 N N . LEU A 1 83 ? 11.125 8.804 -6.694 1.00 95.06 83 LEU A N 1
ATOM 667 C CA . LEU A 1 83 ? 12.525 8.369 -6.671 1.00 95.06 83 LEU A CA 1
ATOM 668 C C . LEU A 1 83 ? 12.669 6.922 -7.158 1.00 95.06 83 LEU A C 1
ATOM 670 O O . LEU A 1 83 ? 11.734 6.139 -6.996 1.00 95.06 83 LEU A O 1
ATOM 674 N N . PRO A 1 84 ? 13.827 6.521 -7.710 1.00 94.25 84 PRO A N 1
ATOM 675 C CA . PRO A 1 84 ? 14.108 5.116 -7.979 1.00 94.25 84 PRO A CA 1
ATOM 676 C C . PRO A 1 84 ? 13.950 4.242 -6.731 1.00 94.25 84 PRO A C 1
ATOM 678 O O . PRO A 1 84 ? 14.409 4.614 -5.648 1.00 94.25 84 PRO A O 1
ATOM 681 N N . TYR A 1 85 ? 13.329 3.071 -6.881 1.00 95.62 85 TYR A N 1
ATOM 682 C CA . TYR A 1 85 ? 13.374 2.046 -5.838 1.00 95.62 85 TYR A CA 1
ATOM 683 C C . TYR A 1 85 ? 14.815 1.583 -5.602 1.00 95.62 85 TYR A C 1
ATOM 685 O O . TYR A 1 85 ? 15.620 1.520 -6.532 1.00 95.62 85 TYR A O 1
ATOM 693 N N . ILE A 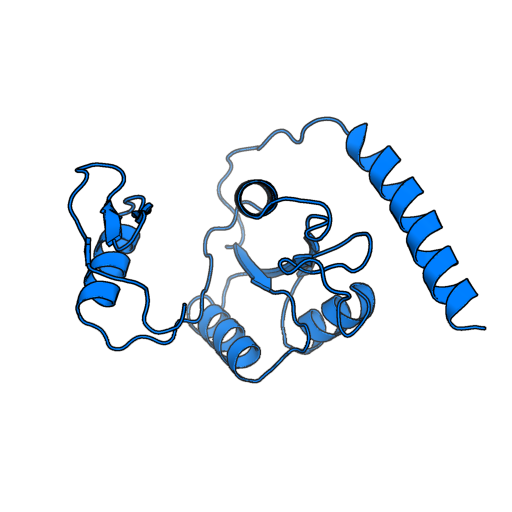1 86 ? 15.132 1.197 -4.361 1.00 93.81 86 ILE A N 1
ATOM 694 C CA . ILE A 1 86 ? 16.476 0.706 -4.006 1.00 93.81 86 ILE A CA 1
ATOM 695 C C . ILE A 1 86 ? 16.831 -0.612 -4.717 1.00 93.81 86 ILE A C 1
ATOM 697 O O . ILE A 1 86 ? 18.001 -0.949 -4.870 1.00 93.81 86 ILE A O 1
ATOM 701 N N . MET A 1 87 ? 15.817 -1.372 -5.141 1.00 93.69 87 MET A N 1
ATOM 702 C CA . MET A 1 87 ? 15.960 -2.617 -5.889 1.00 93.69 87 MET A CA 1
ATOM 703 C C . MET A 1 87 ? 14.741 -2.846 -6.793 1.00 93.69 87 MET A C 1
ATOM 705 O O . MET A 1 87 ? 13.665 -2.290 -6.555 1.00 93.69 87 MET A O 1
ATOM 709 N N . THR A 1 88 ? 14.900 -3.696 -7.808 1.00 94.88 88 THR A N 1
ATOM 710 C CA . THR A 1 88 ? 13.843 -3.993 -8.787 1.00 94.88 88 THR A CA 1
ATOM 711 C C . THR A 1 88 ? 12.613 -4.626 -8.140 1.00 94.88 88 THR A C 1
ATOM 713 O O . THR A 1 88 ? 12.719 -5.341 -7.136 1.00 94.88 88 THR A O 1
ATOM 716 N N . ARG A 1 89 ? 11.437 -4.438 -8.746 1.00 96.12 89 ARG A N 1
ATOM 717 C CA . ARG A 1 89 ? 10.174 -5.026 -8.276 1.00 96.12 89 ARG A CA 1
ATOM 718 C C . ARG A 1 89 ? 10.221 -6.539 -8.153 1.00 96.12 89 ARG A C 1
ATOM 720 O O . ARG A 1 89 ? 9.678 -7.075 -7.199 1.00 96.12 89 ARG A O 1
ATOM 727 N N . HIS A 1 90 ? 10.944 -7.225 -9.040 1.00 95.69 90 HIS A N 1
ATOM 728 C CA . HIS A 1 90 ? 11.120 -8.675 -8.955 1.00 95.69 90 HIS A CA 1
ATOM 729 C C . HIS A 1 90 ? 11.868 -9.081 -7.682 1.00 95.69 90 HIS A C 1
ATOM 731 O O . HIS A 1 90 ? 11.484 -10.047 -7.029 1.00 95.69 90 HIS A O 1
ATOM 737 N N . LYS A 1 91 ? 12.901 -8.324 -7.285 1.00 96.25 91 LYS A N 1
ATOM 738 C CA . LYS A 1 91 ? 13.622 -8.575 -6.031 1.00 96.25 91 LYS A CA 1
ATOM 739 C C . LYS A 1 91 ? 12.778 -8.219 -4.812 1.00 96.25 91 LYS A C 1
ATOM 741 O O . LYS A 1 91 ? 12.766 -8.984 -3.854 1.00 96.25 91 LYS A O 1
ATOM 746 N N . ARG A 1 92 ? 12.015 -7.125 -4.862 1.00 97.44 92 ARG A N 1
ATOM 747 C CA . ARG A 1 92 ? 11.066 -6.764 -3.792 1.00 97.44 92 ARG A CA 1
ATOM 748 C C . ARG A 1 92 ? 9.959 -7.810 -3.626 1.00 97.44 92 ARG A C 1
ATOM 750 O O . ARG A 1 92 ? 9.647 -8.173 -2.498 1.00 97.44 92 ARG A O 1
ATOM 757 N N . ALA A 1 93 ? 9.428 -8.341 -4.725 1.00 97.56 93 ALA A N 1
ATOM 758 C CA . ALA A 1 93 ? 8.456 -9.431 -4.723 1.00 97.56 93 ALA A CA 1
ATOM 759 C C . ALA A 1 93 ? 9.059 -10.729 -4.166 1.00 97.56 93 ALA A C 1
ATOM 761 O O . ALA A 1 93 ? 8.452 -11.363 -3.311 1.00 97.56 93 ALA A O 1
ATOM 762 N N . GLU A 1 94 ? 10.283 -11.090 -4.565 1.00 97.62 94 GLU A N 1
ATOM 763 C CA . GLU A 1 94 ? 10.998 -12.241 -3.994 1.00 97.62 94 GLU A CA 1
ATOM 764 C C . GLU A 1 94 ? 11.169 -12.103 -2.471 1.00 97.62 94 GLU A C 1
ATOM 766 O O . GLU A 1 94 ? 10.946 -13.060 -1.731 1.00 97.62 94 GLU A O 1
ATOM 771 N N . LEU A 1 95 ? 11.524 -10.907 -1.990 1.00 96.75 95 LEU A N 1
ATOM 772 C CA . LEU A 1 95 ? 11.613 -10.623 -0.557 1.00 96.75 95 LEU A CA 1
ATOM 773 C C . LEU A 1 95 ? 10.251 -10.712 0.143 1.00 96.75 95 LEU A C 1
ATOM 775 O O . LEU A 1 95 ? 10.193 -11.244 1.248 1.00 96.75 95 LEU A O 1
ATOM 779 N N . ALA A 1 96 ? 9.173 -10.241 -0.488 1.00 97.44 96 ALA A N 1
ATOM 780 C CA . ALA A 1 96 ? 7.816 -10.358 0.045 1.00 97.44 96 ALA A CA 1
ATOM 781 C C . ALA A 1 96 ? 7.413 -11.827 0.254 1.00 97.44 96 ALA A C 1
ATOM 783 O O . ALA A 1 96 ? 6.957 -12.193 1.336 1.00 97.44 96 ALA A O 1
ATOM 784 N N . ILE A 1 97 ? 7.648 -12.677 -0.752 1.00 98.06 97 ILE A N 1
ATOM 785 C CA . ILE A 1 97 ? 7.367 -14.118 -0.668 1.00 98.06 97 ILE A CA 1
ATOM 786 C C . ILE A 1 97 ? 8.218 -14.774 0.423 1.00 98.06 97 ILE A C 1
ATOM 788 O O . ILE A 1 97 ? 7.697 -15.499 1.265 1.00 98.06 97 ILE A O 1
ATOM 792 N N . ARG A 1 98 ? 9.524 -14.475 0.471 1.00 97.06 98 ARG A N 1
ATOM 793 C CA . ARG A 1 98 ? 10.425 -15.000 1.516 1.00 97.06 98 ARG A CA 1
ATOM 794 C C . ARG A 1 98 ? 10.030 -14.559 2.927 1.00 97.06 98 ARG A C 1
ATOM 796 O O . ARG A 1 98 ? 10.304 -15.291 3.872 1.00 97.06 98 ARG A O 1
ATOM 803 N N . LEU A 1 99 ? 9.435 -13.374 3.075 1.00 95.94 99 LEU A N 1
ATOM 804 C CA . LEU A 1 99 ? 8.937 -12.875 4.357 1.00 95.94 99 LEU A CA 1
ATOM 805 C C . LEU A 1 99 ? 7.693 -13.643 4.829 1.00 95.94 99 LEU A C 1
ATOM 807 O O . LEU A 1 99 ? 7.487 -13.772 6.033 1.00 95.94 99 LEU A O 1
ATOM 811 N N . GLY A 1 100 ? 6.891 -14.157 3.895 1.00 96.50 100 GLY A N 1
ATOM 812 C CA . GLY A 1 100 ? 5.689 -14.933 4.192 1.00 96.50 100 GLY A CA 1
ATOM 813 C C . GLY A 1 100 ? 4.430 -14.478 3.457 1.00 96.50 100 GLY A C 1
ATOM 814 O O . GLY A 1 100 ? 3.353 -14.960 3.807 1.00 96.50 100 GLY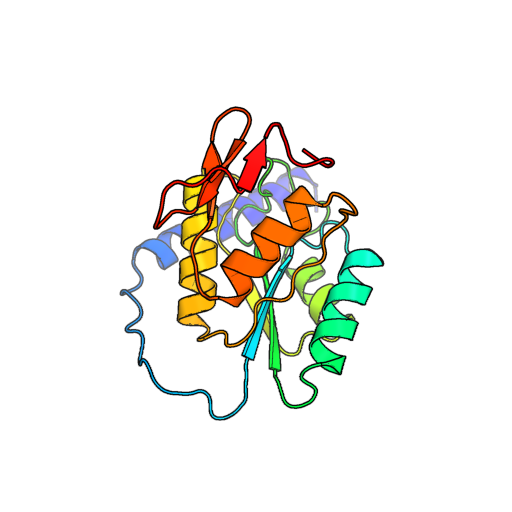 A O 1
ATOM 815 N N . ALA A 1 101 ? 4.524 -13.573 2.475 1.00 98.12 101 ALA A N 1
ATOM 816 C CA . ALA A 1 101 ? 3.406 -13.318 1.569 1.00 98.12 101 ALA A CA 1
ATOM 817 C C . ALA A 1 101 ? 3.124 -14.568 0.722 1.00 98.12 101 ALA A C 1
ATOM 819 O O . ALA A 1 101 ? 4.054 -15.217 0.242 1.00 98.12 101 ALA A O 1
ATOM 820 N N . ASP A 1 102 ? 1.849 -14.880 0.515 1.00 98.44 102 ASP A N 1
ATOM 821 C CA . ASP A 1 102 ? 1.423 -16.032 -0.284 1.00 98.44 102 ASP A CA 1
ATOM 822 C C . ASP A 1 102 ? 1.416 -15.678 -1.779 1.00 98.44 102 ASP A C 1
ATOM 824 O O . ASP A 1 102 ? 1.753 -16.500 -2.632 1.00 98.44 102 ASP A O 1
ATOM 828 N N . ILE A 1 103 ? 1.082 -14.422 -2.099 1.00 98.25 103 ILE A N 1
ATOM 829 C CA . ILE A 1 103 ? 1.056 -13.888 -3.462 1.00 98.25 103 ILE A CA 1
ATOM 830 C C . ILE A 1 103 ? 1.722 -12.509 -3.473 1.00 98.25 103 ILE A C 1
ATOM 832 O O . ILE A 1 103 ? 1.495 -11.690 -2.584 1.00 98.25 103 ILE A O 1
ATOM 836 N N . ALA A 1 104 ? 2.511 -12.225 -4.508 1.00 97.81 104 ALA A N 1
ATOM 837 C CA . ALA A 1 104 ? 2.988 -10.881 -4.816 1.00 97.81 104 ALA A CA 1
ATOM 838 C C . ALA A 1 104 ? 2.407 -10.441 -6.163 1.00 97.81 104 ALA A C 1
ATOM 840 O O . ALA A 1 104 ? 2.580 -11.130 -7.169 1.00 97.81 104 ALA A O 1
ATOM 841 N N . VAL A 1 105 ? 1.726 -9.298 -6.179 1.00 97.38 105 VAL A N 1
ATOM 842 C CA . VAL A 1 105 ? 1.106 -8.727 -7.380 1.00 97.38 105 VAL A CA 1
ATOM 843 C C . VAL A 1 105 ? 1.749 -7.389 -7.723 1.00 97.38 105 VAL A C 1
ATOM 845 O O . VAL A 1 105 ? 2.106 -6.607 -6.839 1.00 97.38 105 VAL A O 1
ATOM 848 N N . GLU A 1 106 ? 1.909 -7.130 -9.019 1.00 96.62 106 GLU A N 1
ATOM 849 C CA . GLU A 1 106 ? 2.449 -5.865 -9.508 1.00 96.62 106 GLU A CA 1
ATOM 850 C C . GLU A 1 106 ? 1.424 -4.739 -9.317 1.00 96.62 106 GLU A C 1
ATOM 852 O O . GLU A 1 106 ? 0.271 -4.849 -9.729 1.00 96.62 106 GLU A O 1
ATOM 857 N N . GLY A 1 107 ? 1.845 -3.670 -8.644 1.00 96.00 107 GLY A N 1
ATOM 858 C CA . GLY A 1 107 ? 1.052 -2.472 -8.389 1.00 96.00 107 GLY A CA 1
ATOM 859 C C . GLY A 1 107 ? 1.267 -1.364 -9.426 1.00 96.00 107 GLY A C 1
ATOM 860 O O . GLY A 1 107 ? 2.077 -1.505 -10.345 1.00 96.00 107 GLY A O 1
ATOM 861 N N . PRO A 1 108 ? 0.591 -0.214 -9.263 1.00 95.75 108 PRO A N 1
ATOM 862 C CA . PRO A 1 108 ? 0.618 0.867 -10.245 1.00 95.75 108 PRO A CA 1
ATOM 863 C C . PRO A 1 108 ? 2.015 1.500 -10.413 1.00 95.75 108 PRO A C 1
ATOM 865 O O . PRO A 1 108 ? 2.829 1.461 -9.482 1.00 95.75 108 PRO A O 1
ATOM 868 N N . PRO A 1 109 ? 2.292 2.148 -11.564 1.00 96.19 109 PRO A N 1
ATOM 869 C CA . PRO A 1 109 ? 3.535 2.880 -11.810 1.00 96.19 109 PRO A CA 1
ATOM 870 C C . PRO A 1 109 ? 3.547 4.218 -11.055 1.00 96.19 109 PRO A C 1
ATOM 872 O O . PRO A 1 109 ? 3.285 5.284 -11.612 1.00 96.19 109 PRO A O 1
ATOM 875 N N . MET A 1 110 ? 3.825 4.160 -9.753 1.00 96.75 110 MET A N 1
ATOM 876 C CA . MET A 1 110 ? 3.616 5.282 -8.831 1.00 96.75 110 MET A CA 1
ATOM 877 C C . MET A 1 110 ? 4.370 6.556 -9.215 1.00 96.75 110 MET A C 1
ATOM 879 O O . MET A 1 110 ? 3.792 7.637 -9.168 1.00 96.75 110 MET A O 1
ATOM 883 N N . GLY A 1 111 ? 5.642 6.457 -9.607 1.00 95.56 111 GLY A N 1
ATOM 884 C CA . GLY A 1 111 ? 6.471 7.649 -9.811 1.00 95.56 111 GLY A CA 1
ATOM 885 C C . GLY A 1 111 ? 6.158 8.486 -11.054 1.00 95.56 111 GLY A C 1
ATOM 886 O O . GLY A 1 111 ? 6.819 9.498 -11.266 1.00 95.56 111 GLY A O 1
ATOM 887 N N . ILE A 1 112 ? 5.170 8.090 -11.862 1.00 94.69 112 ILE A N 1
ATOM 888 C CA . ILE A 1 112 ? 4.621 8.913 -12.956 1.00 94.69 112 ILE A CA 1
ATOM 889 C C . ILE A 1 112 ? 3.197 9.412 -12.655 1.00 94.69 112 ILE A C 1
ATOM 891 O O . ILE A 1 112 ? 2.535 9.965 -13.530 1.00 94.69 112 ILE A O 1
ATOM 895 N N . MET A 1 113 ? 2.718 9.209 -11.425 1.00 96.25 113 MET A N 1
ATOM 896 C CA . MET A 1 113 ? 1.383 9.570 -10.958 1.00 96.25 113 MET A CA 1
ATOM 897 C C . MET A 1 113 ? 1.469 10.546 -9.780 1.00 96.25 113 MET A C 1
ATOM 899 O O . MET A 1 113 ? 2.314 10.415 -8.896 1.00 96.25 113 MET A O 1
ATOM 903 N N . GLY A 1 114 ? 0.542 11.502 -9.719 1.00 97.44 114 GLY A N 1
ATOM 904 C CA . GLY A 1 114 ? 0.289 12.259 -8.495 1.00 97.44 114 GLY A CA 1
ATOM 905 C C . GLY A 1 114 ? -0.267 11.351 -7.392 1.00 97.44 114 GLY A C 1
ATOM 906 O O . GLY A 1 114 ? -0.894 10.327 -7.670 1.00 97.44 114 GLY A O 1
ATOM 907 N N . SER A 1 115 ? -0.100 11.738 -6.126 1.00 96.12 115 SER A N 1
ATOM 908 C CA . SER A 1 115 ? -0.447 10.865 -4.996 1.00 96.12 115 SER A CA 1
ATOM 909 C C . SER A 1 115 ? -1.911 10.454 -4.926 1.00 96.12 115 SER A C 1
ATOM 911 O O . SER A 1 115 ? -2.215 9.303 -4.614 1.00 96.12 115 SER A O 1
ATOM 913 N N . GLY A 1 116 ? -2.827 11.342 -5.314 1.00 96.31 116 GLY A N 1
ATOM 914 C CA . GLY A 1 116 ? -4.243 10.997 -5.438 1.00 96.31 116 GLY A CA 1
ATOM 915 C C . GLY A 1 116 ? -4.518 9.940 -6.516 1.00 96.31 116 GLY A C 1
ATOM 916 O O . GLY A 1 116 ? -5.371 9.079 -6.317 1.00 96.31 116 GLY A O 1
ATOM 917 N N . GLN A 1 117 ? -3.771 9.960 -7.627 1.00 97.12 117 GLN A N 1
ATOM 918 C CA . GLN A 1 117 ? -3.941 9.005 -8.726 1.00 97.12 117 GLN A CA 1
ATOM 919 C C . GLN A 1 117 ? -3.484 7.605 -8.311 1.00 97.12 117 GLN A C 1
ATOM 921 O O . GLN A 1 117 ? -4.274 6.667 -8.405 1.00 97.12 117 GLN A O 1
ATOM 926 N N . TYR A 1 118 ? -2.261 7.456 -7.781 1.00 97.00 118 TYR A N 1
ATOM 927 C CA . TYR A 1 118 ? -1.809 6.127 -7.355 1.00 97.00 118 TYR A CA 1
ATOM 928 C C . TYR A 1 118 ? -2.619 5.609 -6.159 1.00 97.00 118 TYR A C 1
ATOM 930 O O . TYR A 1 118 ? -2.834 4.406 -6.058 1.00 97.00 118 TYR A O 1
ATOM 938 N N . SER A 1 119 ? -3.114 6.486 -5.273 1.00 96.38 119 SER A N 1
ATOM 939 C CA . SER A 1 119 ? -3.946 6.061 -4.136 1.00 96.38 119 SER A CA 1
ATOM 940 C C . SER A 1 119 ? -5.284 5.493 -4.611 1.00 96.38 119 SER A C 1
ATOM 942 O O . SER A 1 119 ? -5.748 4.475 -4.093 1.00 96.38 119 SER A O 1
ATOM 944 N N . LEU A 1 120 ? -5.882 6.100 -5.643 1.00 96.06 120 LEU A N 1
ATOM 945 C CA . LEU A 1 120 ? -7.075 5.562 -6.292 1.00 96.06 120 LEU A CA 1
ATOM 946 C C . LEU A 1 120 ? -6.788 4.213 -6.964 1.00 96.06 120 LEU A C 1
ATOM 948 O O 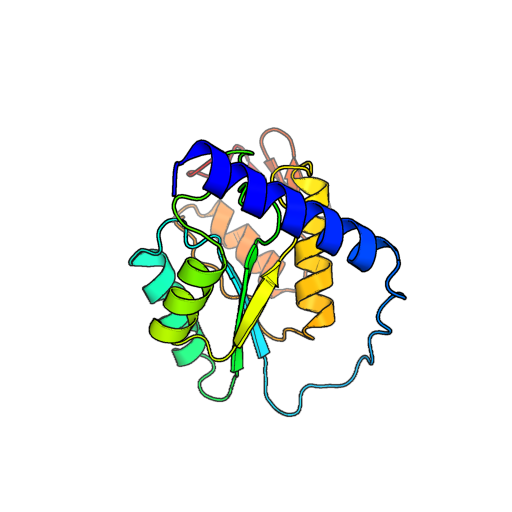. LEU A 1 120 ? -7.564 3.277 -6.782 1.00 96.06 120 LEU A O 1
ATOM 952 N N . CYS A 1 121 ? -5.666 4.080 -7.679 1.00 95.31 121 CYS A N 1
ATOM 953 C CA . CYS A 1 121 ? -5.252 2.803 -8.264 1.00 95.31 121 CYS A CA 1
ATOM 954 C C . CYS A 1 121 ? -5.088 1.711 -7.199 1.00 95.31 121 CYS A C 1
ATOM 956 O O . CYS A 1 121 ? -5.617 0.621 -7.380 1.00 95.31 121 CYS A O 1
ATOM 958 N N . LEU A 1 122 ? -4.423 2.001 -6.076 1.00 97.19 122 LEU A N 1
ATOM 959 C CA . LEU A 1 122 ? -4.267 1.053 -4.967 1.00 97.19 122 LEU A CA 1
ATOM 960 C C . LEU A 1 122 ? -5.618 0.656 -4.360 1.00 97.19 122 LEU A C 1
ATOM 962 O O . LEU A 1 122 ? -5.861 -0.520 -4.115 1.00 97.19 122 LEU A O 1
ATOM 966 N N . SER A 1 123 ? -6.532 1.614 -4.195 1.00 95.69 123 SER A N 1
ATOM 967 C CA . SER A 1 123 ? -7.880 1.348 -3.674 1.00 95.69 123 SER A CA 1
ATOM 968 C C . SER A 1 123 ? -8.684 0.444 -4.617 1.00 95.69 123 SER A C 1
ATOM 970 O O . SER A 1 123 ? -9.337 -0.505 -4.183 1.00 95.69 123 SER A O 1
ATOM 972 N N . LEU A 1 124 ? -8.604 0.699 -5.928 1.00 93.94 124 LEU A N 1
ATOM 973 C CA . LEU A 1 124 ? -9.207 -0.153 -6.956 1.00 93.94 124 LEU A CA 1
ATOM 974 C C . LEU A 1 124 ? -8.545 -1.528 -7.026 1.00 93.94 124 LEU A C 1
ATOM 976 O O . LEU A 1 124 ? -9.226 -2.510 -7.301 1.00 93.94 124 LEU A O 1
ATOM 980 N N . MET A 1 125 ? -7.248 -1.609 -6.752 1.00 94.25 125 MET A N 1
ATOM 981 C CA . MET A 1 125 ? -6.505 -2.860 -6.720 1.00 94.25 125 MET A CA 1
ATOM 982 C C . MET A 1 125 ? -6.916 -3.724 -5.528 1.00 94.25 125 MET A C 1
ATOM 984 O O . MET A 1 125 ? -7.214 -4.896 -5.725 1.00 94.25 125 MET A O 1
ATOM 988 N N . PHE A 1 126 ? -7.050 -3.154 -4.327 1.00 95.69 126 PHE A N 1
ATOM 989 C CA . PHE A 1 126 ? -7.615 -3.872 -3.177 1.00 95.69 126 PHE A CA 1
ATOM 990 C C . PHE A 1 126 ? -9.037 -4.361 -3.457 1.00 95.69 126 PHE A C 1
ATOM 992 O O . PHE A 1 126 ? -9.365 -5.507 -3.159 1.00 95.69 126 PHE A O 1
ATOM 999 N N . LYS A 1 127 ? -9.857 -3.541 -4.125 1.00 93.38 127 LYS A N 1
ATOM 1000 C CA . LYS A 1 127 ? -11.190 -3.955 -4.577 1.00 93.38 127 LYS A CA 1
ATOM 1001 C C . LYS A 1 127 ? -11.139 -5.080 -5.618 1.00 93.38 127 LYS A C 1
ATOM 1003 O O . LYS A 1 127 ? -11.953 -5.996 -5.567 1.00 93.38 127 LYS A O 1
ATOM 1008 N N . ALA A 1 128 ? -10.213 -5.026 -6.573 1.00 91.94 128 ALA A N 1
ATOM 1009 C CA . ALA A 1 128 ? -10.056 -6.051 -7.607 1.00 91.94 128 ALA A CA 1
ATOM 1010 C C . ALA A 1 128 ? -9.563 -7.385 -7.030 1.00 91.94 128 ALA A C 1
ATOM 1012 O O . ALA A 1 128 ? -10.018 -8.437 -7.468 1.00 91.94 128 ALA A O 1
ATOM 1013 N N . LEU A 1 129 ? -8.694 -7.326 -6.018 1.00 93.19 129 LEU A N 1
ATOM 1014 C CA . LEU A 1 129 ? -8.254 -8.472 -5.220 1.00 93.19 129 LEU A CA 1
ATOM 1015 C C . LEU A 1 129 ? -9.338 -8.990 -4.267 1.00 93.19 129 LEU A C 1
ATOM 1017 O O . LEU A 1 129 ? -9.125 -10.014 -3.629 1.00 93.19 129 LEU A O 1
ATOM 1021 N N . ASN A 1 130 ? -10.472 -8.287 -4.172 1.00 94.38 130 ASN A N 1
ATOM 1022 C CA . ASN A 1 130 ? -11.543 -8.567 -3.227 1.00 94.38 130 ASN A CA 1
ATOM 1023 C C . ASN A 1 130 ? -11.023 -8.645 -1.782 1.00 94.38 130 ASN A C 1
ATOM 1025 O O . ASN A 1 130 ? -11.348 -9.575 -1.064 1.00 94.38 130 ASN A O 1
ATOM 1029 N N . ALA A 1 131 ? -10.145 -7.724 -1.378 1.00 95.69 131 ALA A N 1
ATOM 1030 C CA . ALA A 1 131 ? -9.498 -7.787 -0.071 1.00 95.69 131 ALA A CA 1
ATOM 1031 C C . ALA A 1 131 ? -10.511 -7.642 1.077 1.00 95.69 131 ALA A C 1
ATOM 1033 O O . ALA A 1 131 ? -11.243 -6.653 1.132 1.00 95.69 131 ALA A O 1
ATOM 1034 N N . ASP A 1 132 ? -10.494 -8.589 2.014 1.00 96.25 132 ASP A N 1
ATOM 1035 C CA . ASP A 1 132 ? -11.286 -8.545 3.248 1.00 96.25 132 ASP A CA 1
ATOM 1036 C C . ASP A 1 132 ? -10.593 -7.692 4.319 1.00 96.25 132 ASP A C 1
ATOM 1038 O O . ASP A 1 132 ? -11.244 -6.990 5.094 1.00 96.25 132 ASP A O 1
ATOM 1042 N N . TYR A 1 133 ? -9.255 -7.722 4.340 1.00 97.44 133 TYR A N 1
ATOM 1043 C CA . TYR A 1 133 ? -8.442 -7.034 5.339 1.00 97.44 133 TYR A CA 1
ATOM 1044 C C . TYR A 1 133 ? -7.317 -6.223 4.692 1.00 97.44 133 TYR A C 1
ATOM 1046 O O . TYR A 1 133 ? -6.614 -6.705 3.804 1.00 97.44 133 TYR A O 1
ATOM 1054 N N . ILE A 1 134 ? -7.098 -5.003 5.192 1.00 97.56 134 ILE A N 1
ATOM 1055 C CA . ILE A 1 134 ? -5.963 -4.146 4.821 1.00 97.56 134 ILE A CA 1
ATOM 1056 C C . ILE A 1 134 ? -5.168 -3.846 6.098 1.00 97.56 134 ILE A C 1
ATOM 1058 O O . ILE A 1 134 ? -5.546 -2.953 6.862 1.00 97.56 134 ILE A O 1
ATOM 1062 N N . PRO A 1 135 ? -4.090 -4.594 6.386 1.00 96.81 135 PRO A N 1
ATOM 1063 C CA . PRO A 1 135 ? -3.325 -4.405 7.604 1.00 96.81 135 PRO A CA 1
ATOM 1064 C C . PRO A 1 135 ? -2.415 -3.189 7.446 1.00 96.81 135 PRO A C 1
ATOM 1066 O O . PRO A 1 135 ? -1.742 -3.024 6.428 1.00 96.81 135 PRO A O 1
ATOM 1069 N N . ARG A 1 136 ? -2.361 -2.327 8.464 1.00 94.69 136 ARG A N 1
ATOM 1070 C CA . ARG A 1 136 ? -1.490 -1.153 8.419 1.00 94.69 136 ARG A CA 1
ATOM 1071 C C . ARG A 1 136 ? -0.803 -0.881 9.744 1.00 94.69 136 ARG A C 1
ATOM 1073 O O . ARG A 1 136 ? -1.444 -0.621 10.756 1.00 94.69 136 ARG A O 1
ATOM 1080 N N . GLY A 1 137 ? 0.527 -0.877 9.704 1.00 91.19 137 GLY A N 1
ATOM 1081 C CA . GLY A 1 137 ? 1.341 -0.365 10.797 1.00 91.19 137 GLY A CA 1
ATOM 1082 C C . GLY A 1 137 ? 1.175 1.148 10.928 1.00 91.19 137 GLY A C 1
ATOM 1083 O O . GLY A 1 137 ? 1.228 1.875 9.933 1.00 91.19 137 GLY A O 1
ATOM 1084 N N . TYR A 1 138 ? 1.006 1.622 12.157 1.00 89.81 138 TYR A N 1
ATOM 1085 C CA . TYR A 1 138 ? 0.959 3.039 12.496 1.00 89.81 138 TYR A CA 1
ATOM 1086 C C . TYR A 1 138 ? 1.809 3.298 13.742 1.00 89.81 138 TYR A C 1
ATOM 1088 O O . TYR A 1 138 ? 2.056 2.396 14.539 1.00 89.81 138 TYR A O 1
ATOM 1096 N N . ILE A 1 139 ? 2.271 4.537 13.903 1.00 83.38 139 ILE A N 1
ATOM 1097 C CA . ILE A 1 139 ? 3.041 4.974 15.071 1.00 83.38 139 ILE A CA 1
ATOM 1098 C C . ILE A 1 139 ? 2.354 6.228 15.599 1.00 83.38 139 ILE A C 1
ATOM 1100 O O . ILE A 1 139 ? 2.617 7.328 15.126 1.00 83.38 139 ILE A O 1
ATOM 1104 N N . SER A 1 140 ? 1.409 6.081 16.519 1.00 81.31 140 SER A N 1
ATOM 1105 C CA . SER A 1 140 ? 0.795 7.238 17.166 1.00 81.31 140 SER A CA 1
ATOM 1106 C C . SER A 1 140 ? 0.219 6.848 18.515 1.00 81.31 140 SER A C 1
ATOM 1108 O O . SER A 1 140 ? -0.533 5.881 18.620 1.00 81.31 140 SER A O 1
ATOM 1110 N N . GLU A 1 141 ? 0.561 7.636 19.528 1.00 78.38 141 GLU A N 1
ATOM 1111 C CA . GLU A 1 141 ? -0.022 7.563 20.871 1.00 78.38 141 GLU A CA 1
ATOM 1112 C C . GLU A 1 141 ? -1.013 8.713 21.112 1.00 78.38 141 GLU A C 1
ATOM 1114 O O . GLU A 1 141 ? -1.552 8.870 22.208 1.00 78.38 141 GLU A O 1
ATOM 1119 N N . GLU A 1 142 ? -1.273 9.541 20.094 1.00 81.25 142 GLU A N 1
ATOM 1120 C CA . GLU A 1 142 ? -2.113 10.718 20.261 1.00 81.25 142 GLU A CA 1
ATOM 1121 C C . GLU A 1 142 ? -3.591 10.333 20.423 1.00 81.25 142 GLU A C 1
ATOM 1123 O O . GLU A 1 142 ? -4.139 9.592 19.596 1.00 81.25 142 GLU A O 1
ATOM 1128 N N . PRO A 1 143 ? -4.309 10.909 21.409 1.00 80.81 143 PRO A N 1
ATOM 1129 C CA . PRO A 1 143 ? -5.738 10.651 21.585 1.00 80.81 143 PRO A CA 1
ATOM 1130 C C . PRO A 1 143 ? -6.563 10.949 20.327 1.00 80.81 143 PRO A C 1
ATOM 1132 O O . PRO A 1 143 ? -7.559 10.279 20.056 1.00 80.81 143 PRO A O 1
ATOM 1135 N N . GLY A 1 144 ? -6.147 11.944 19.536 1.00 85.50 144 GLY A N 1
ATOM 1136 C CA . GLY A 1 144 ? -6.817 12.290 18.288 1.00 85.50 144 GLY A CA 1
ATOM 1137 C C . GLY A 1 144 ? -6.686 11.217 17.207 1.00 85.50 144 GLY A C 1
ATOM 1138 O O . GLY A 1 144 ? -7.638 11.018 16.456 1.00 85.50 144 GLY A O 1
ATOM 1139 N N . PHE A 1 145 ? -5.580 10.468 17.180 1.00 90.31 145 PHE A N 1
ATOM 1140 C CA . PHE A 1 145 ? -5.413 9.341 16.265 1.00 90.31 145 PHE A CA 1
ATOM 1141 C C . PHE A 1 145 ? -6.364 8.194 16.608 1.00 90.31 145 PHE A C 1
ATOM 1143 O O . PHE A 1 145 ? -7.000 7.633 15.718 1.00 90.31 145 PHE A O 1
ATOM 1150 N N . LYS A 1 146 ? -6.562 7.911 17.902 1.00 90.75 146 LYS A N 1
ATOM 1151 C CA . LYS A 1 146 ? -7.544 6.909 18.342 1.00 90.75 146 LYS A CA 1
ATOM 1152 C C . LYS A 1 146 ? -8.958 7.229 17.843 1.00 90.75 146 LYS A C 1
ATOM 1154 O O . LYS A 1 146 ? -9.619 6.347 17.316 1.00 90.75 146 LYS A O 1
ATOM 1159 N N . ARG A 1 147 ? -9.380 8.499 17.895 1.00 92.50 147 ARG A N 1
ATOM 1160 C CA . ARG A 1 147 ? -10.692 8.921 17.357 1.00 92.50 147 ARG A CA 1
ATOM 1161 C C . ARG A 1 147 ? -10.832 8.663 15.856 1.00 92.50 147 ARG A C 1
ATOM 1163 O O . ARG A 1 147 ? -11.929 8.374 15.392 1.00 92.50 147 ARG A O 1
ATOM 1170 N N . ILE A 1 148 ? -9.744 8.803 15.096 1.00 94.31 148 ILE A N 1
ATOM 1171 C CA . ILE A 1 148 ? -9.728 8.485 13.663 1.00 94.31 148 ILE A CA 1
ATOM 1172 C C . ILE A 1 148 ? -9.947 6.982 13.466 1.00 94.31 148 ILE A C 1
ATOM 1174 O O . ILE A 1 148 ? -10.785 6.600 12.653 1.00 94.31 148 ILE A O 1
ATOM 1178 N N . LEU A 1 149 ? -9.241 6.144 14.234 1.00 94.38 149 LEU A N 1
ATOM 1179 C CA . LEU A 1 149 ? -9.406 4.689 14.187 1.00 94.38 149 LEU A CA 1
ATOM 1180 C C . LEU A 1 149 ? -10.824 4.258 14.575 1.00 94.38 149 LEU A C 1
ATOM 1182 O O . LEU A 1 149 ? -11.393 3.409 13.898 1.00 94.38 149 LEU A O 1
ATOM 1186 N N . ASP A 1 150 ? 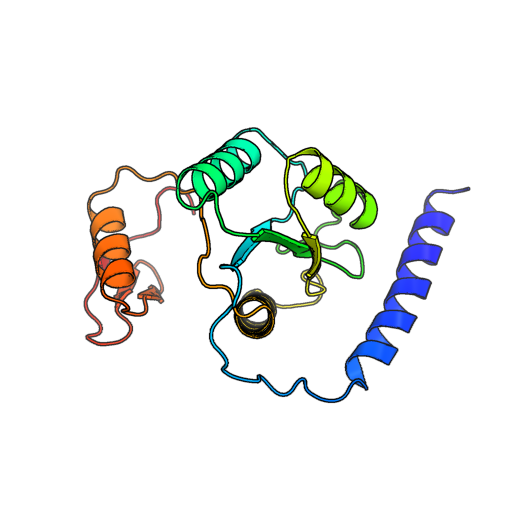-11.416 4.869 15.603 1.00 94.31 150 ASP A N 1
ATOM 1187 C CA . ASP A 1 150 ? -12.789 4.572 16.026 1.00 94.31 150 ASP A CA 1
ATOM 1188 C C . ASP A 1 150 ? -13.791 4.827 14.882 1.00 94.31 150 ASP A C 1
ATOM 1190 O O . ASP A 1 150 ? -14.622 3.973 14.587 1.00 94.31 150 ASP A O 1
ATOM 1194 N N . TYR A 1 151 ? -13.658 5.947 14.157 1.00 95.75 151 TYR A N 1
ATOM 1195 C CA . TYR A 1 151 ? -14.495 6.235 12.982 1.00 95.75 151 TYR A CA 1
ATOM 1196 C C . TYR A 1 151 ? -14.298 5.210 11.855 1.00 95.75 151 TYR A C 1
ATOM 1198 O O . TYR A 1 151 ? -15.277 4.755 11.266 1.00 95.75 151 TYR A O 1
ATOM 1206 N N . ILE A 1 152 ? -13.049 4.831 11.565 1.00 95.75 152 ILE A N 1
ATOM 1207 C CA . ILE A 1 152 ? -12.747 3.825 10.535 1.00 95.75 152 ILE A CA 1
ATOM 1208 C C . ILE A 1 152 ? -13.346 2.463 10.919 1.00 95.75 152 ILE A C 1
ATOM 1210 O O . ILE A 1 152 ? -13.945 1.805 10.072 1.00 95.75 152 ILE A O 1
ATOM 1214 N N . ASN A 1 153 ? -13.251 2.067 12.192 1.00 95.25 153 ASN A N 1
ATOM 1215 C CA . ASN A 1 153 ? -13.824 0.819 12.708 1.00 95.25 153 ASN A CA 1
ATOM 1216 C C . ASN A 1 153 ? -15.359 0.794 12.633 1.00 95.25 153 ASN A C 1
ATOM 1218 O O . ASN A 1 153 ? -15.951 -0.272 12.491 1.00 95.25 153 ASN A O 1
ATOM 1222 N N . GLU A 1 154 ? -16.008 1.958 12.689 1.00 95.75 154 GLU A N 1
ATOM 1223 C CA . GLU A 1 154 ? -17.450 2.114 12.454 1.00 95.75 154 GLU A CA 1
ATOM 1224 C C . GLU A 1 154 ? -17.823 2.132 10.957 1.00 95.75 154 GLU A C 1
ATOM 1226 O O . GLU A 1 154 ? -18.987 2.334 10.613 1.00 95.75 154 GLU A O 1
ATOM 1231 N N . GLY A 1 155 ? -16.855 1.934 10.055 1.00 94.50 155 GLY A N 1
ATOM 1232 C CA . GLY A 1 155 ? -17.061 1.934 8.605 1.00 94.50 155 GLY A CA 1
ATOM 1233 C C . GLY A 1 155 ? -17.106 3.327 7.973 1.00 94.50 155 GLY A C 1
ATOM 1234 O O . GLY A 1 155 ? -17.488 3.456 6.808 1.00 94.50 155 GLY A O 1
ATOM 1235 N N . LYS A 1 156 ? -16.716 4.374 8.709 1.00 96.12 156 LYS A N 1
ATOM 1236 C CA . LYS A 1 156 ? -16.807 5.764 8.250 1.00 96.12 156 LYS A CA 1
ATOM 1237 C C . LYS A 1 156 ? -15.530 6.210 7.552 1.00 96.12 156 LYS A C 1
ATOM 1239 O O . LYS A 1 156 ? -14.414 5.981 8.019 1.00 96.12 156 LYS A O 1
ATOM 1244 N N . GLY A 1 157 ? -15.693 6.940 6.451 1.00 95.69 157 GLY A N 1
ATOM 1245 C CA . GLY A 1 157 ? -14.575 7.559 5.741 1.00 95.69 157 GLY A CA 1
ATOM 1246 C C . GLY A 1 157 ? -13.990 8.758 6.495 1.00 95.69 157 GLY A C 1
ATOM 1247 O O . GLY A 1 157 ? -14.724 9.575 7.056 1.00 95.69 157 GLY A O 1
ATOM 1248 N N . VAL A 1 158 ? -12.668 8.922 6.439 1.00 95.88 158 VAL A N 1
ATOM 1249 C CA . VAL A 1 158 ? -11.947 10.092 6.969 1.00 95.88 158 VAL A CA 1
ATOM 1250 C C . VAL A 1 158 ? -11.111 10.742 5.870 1.00 95.88 158 VAL A C 1
ATOM 1252 O O . VAL A 1 158 ? -10.657 10.071 4.946 1.00 95.88 158 VAL A O 1
ATOM 1255 N N . ALA A 1 159 ? -10.905 12.055 5.952 1.00 94.69 159 ALA A N 1
ATOM 1256 C CA . ALA A 1 159 ? -10.138 12.798 4.960 1.00 94.69 159 ALA A CA 1
ATOM 1257 C C . ALA A 1 159 ? -9.200 13.826 5.610 1.00 94.69 159 ALA A C 1
ATOM 1259 O O . ALA A 1 159 ? -9.642 14.602 6.468 1.00 94.69 159 ALA A O 1
ATOM 1260 N N . PRO A 1 160 ? -7.933 13.910 5.164 1.00 93.31 160 PRO A N 1
ATOM 1261 C CA . PRO A 1 160 ? -7.056 15.002 5.547 1.00 93.31 160 PRO A CA 1
ATOM 1262 C C . PRO A 1 160 ? -7.488 16.307 4.862 1.00 93.31 160 PRO A C 1
ATOM 1264 O O . PRO A 1 160 ? -7.915 16.340 3.701 1.00 93.31 160 PRO A O 1
ATOM 1267 N N . LYS A 1 161 ? -7.368 17.409 5.595 1.00 93.50 161 LYS A N 1
ATOM 1268 C CA . LYS A 1 161 ? -7.525 18.792 5.136 1.00 93.50 161 LYS A CA 1
ATOM 1269 C C . LYS A 1 161 ? -6.362 19.617 5.700 1.00 93.50 161 LYS A C 1
ATOM 1271 O O . LYS A 1 161 ? -5.694 19.163 6.627 1.00 93.50 161 LYS A O 1
ATOM 1276 N N . PRO A 1 162 ? -6.099 20.826 5.174 1.00 93.56 162 PRO A N 1
ATOM 1277 C CA . PRO A 1 162 ? -5.076 21.688 5.754 1.00 93.56 162 PRO A CA 1
ATOM 1278 C C . PRO A 1 162 ? -5.289 21.849 7.267 1.00 93.56 162 PRO A C 1
ATOM 1280 O O . PRO A 1 162 ? -6.342 22.331 7.687 1.00 93.56 162 PRO A O 1
ATOM 1283 N N . TYR A 1 163 ? -4.297 21.405 8.046 1.00 91.94 163 TYR A N 1
ATOM 1284 C CA . TYR A 1 163 ? -4.251 21.450 9.514 1.00 91.94 163 TYR A CA 1
ATOM 1285 C C . TYR A 1 163 ? -5.364 20.704 10.256 1.00 91.94 163 TYR A C 1
ATOM 1287 O O . TYR A 1 163 ? -5.636 21.044 11.403 1.00 91.94 163 TYR A O 1
ATOM 1295 N N . LYS A 1 164 ? -6.026 19.720 9.641 1.00 94.25 164 LYS A N 1
ATOM 1296 C CA . LYS A 1 164 ? -7.013 18.892 10.347 1.00 94.25 164 LYS A CA 1
ATOM 1297 C C . LYS A 1 164 ? -7.340 17.603 9.614 1.00 94.25 164 LYS A C 1
ATOM 1299 O O . LYS A 1 164 ? -7.249 17.525 8.391 1.00 94.25 164 LYS A O 1
ATOM 1304 N N . ILE A 1 165 ? -7.850 16.624 10.348 1.00 94.88 165 ILE A N 1
ATOM 1305 C CA . ILE A 1 165 ? -8.496 15.435 9.787 1.00 94.88 165 ILE A CA 1
ATOM 1306 C C . ILE A 1 165 ? -9.980 15.500 10.113 1.00 94.88 165 ILE A C 1
ATOM 1308 O O . ILE A 1 165 ? -10.362 15.770 11.253 1.00 94.88 165 ILE A O 1
ATOM 1312 N N . VAL A 1 166 ? -10.817 15.276 9.103 1.00 96.25 166 VAL A N 1
ATOM 1313 C CA . VAL A 1 166 ? -12.274 15.356 9.226 1.00 96.25 166 VAL A CA 1
ATOM 1314 C C . VAL A 1 166 ? -12.935 14.049 8.824 1.00 96.25 166 VAL A C 1
ATOM 1316 O O . VAL A 1 166 ? -12.453 13.341 7.942 1.00 96.25 166 VAL A O 1
ATOM 1319 N N . SER A 1 167 ? -14.079 13.765 9.429 1.00 96.31 167 SER A N 1
ATOM 1320 C CA . SER A 1 167 ? -14.978 12.721 8.949 1.00 96.31 167 SER A CA 1
ATOM 1321 C C . SER A 1 167 ? -15.615 13.132 7.617 1.00 96.31 167 SER A C 1
ATOM 1323 O O . SER A 1 167 ? -15.956 14.299 7.385 1.00 96.31 167 SER A O 1
ATOM 1325 N N . MET A 1 168 ? -15.748 12.176 6.700 1.00 96.12 168 MET A N 1
ATOM 1326 C CA . MET A 1 168 ? -16.350 12.408 5.389 1.00 96.12 168 MET A CA 1
ATOM 1327 C C . MET A 1 168 ? -17.878 12.475 5.446 1.00 96.12 168 MET A C 1
ATOM 1329 O O . MET A 1 168 ? -18.464 13.110 4.566 1.00 96.12 168 MET A O 1
ATOM 1333 N N . GLU A 1 169 ? -18.499 11.903 6.476 1.00 93.56 169 GLU A N 1
ATOM 1334 C CA . GLU A 1 169 ? -19.955 11.847 6.649 1.00 93.56 169 GLU A CA 1
ATOM 1335 C C . GLU A 1 169 ? -20.494 13.115 7.319 1.00 93.56 169 GLU A C 1
ATOM 1337 O O . GLU A 1 169 ? -21.179 13.916 6.689 1.00 93.56 169 GLU A O 1
ATOM 1342 N N . ASP A 1 170 ? -20.125 13.328 8.584 1.00 93.56 170 ASP A N 1
ATOM 1343 C CA . ASP A 1 170 ? -20.650 14.393 9.453 1.00 93.56 170 ASP A CA 1
ATOM 1344 C C . ASP A 1 170 ? -19.780 15.669 9.470 1.00 93.56 170 ASP A C 1
ATOM 1346 O O . ASP A 1 170 ? -20.133 16.659 10.109 1.00 93.56 170 ASP A O 1
ATOM 1350 N N . LYS A 1 171 ? -18.639 15.664 8.762 1.00 94.56 171 LYS A N 1
ATOM 1351 C CA . LYS A 1 171 ? -17.654 16.766 8.693 1.00 94.56 171 LYS A CA 1
ATOM 1352 C C . LYS A 1 171 ? -17.024 17.156 10.034 1.00 94.56 171 LYS A C 1
ATOM 1354 O O . LYS A 1 171 ? -16.354 18.191 10.106 1.00 94.56 171 LYS A O 1
ATOM 1359 N N . LYS A 1 172 ? -17.179 16.337 11.078 1.00 95.31 172 LYS A N 1
ATOM 1360 C CA . LYS A 1 172 ? -16.577 16.587 12.391 1.00 95.31 172 LYS A CA 1
ATOM 1361 C C . LYS A 1 172 ? -15.052 16.570 12.295 1.00 95.31 172 LYS A C 1
ATOM 1363 O O . LYS A 1 172 ? -14.480 15.722 11.610 1.00 95.31 172 LYS A O 1
ATOM 1368 N N . VAL A 1 173 ? -14.393 17.486 13.004 1.00 95.69 173 VAL A N 1
ATOM 1369 C CA . VAL A 1 173 ? -12.933 17.474 13.142 1.00 95.69 173 VAL A CA 1
ATOM 1370 C C . VAL A 1 173 ? -12.528 16.380 14.129 1.00 95.69 173 VAL A C 1
ATOM 1372 O O . VAL A 1 173 ? -12.919 16.403 15.297 1.00 95.69 173 VAL A O 1
ATOM 1375 N N . LEU A 1 174 ? -11.766 15.404 13.641 1.00 93.62 174 LEU A N 1
ATOM 1376 C CA . LEU A 1 174 ? -11.300 14.235 14.393 1.00 93.62 174 LEU A CA 1
ATOM 1377 C C . LEU A 1 174 ? -9.890 14.429 14.950 1.00 93.62 174 LEU A C 1
ATOM 1379 O O . LEU A 1 174 ? -9.531 13.814 15.952 1.00 93.62 174 LEU A O 1
ATOM 1383 N N . LEU A 1 175 ? -9.097 15.298 14.330 1.00 93.31 175 LEU A N 1
ATOM 1384 C CA . LEU A 1 175 ? -7.771 15.705 14.781 1.00 93.31 175 LEU A CA 1
ATOM 1385 C C . LEU A 1 175 ? -7.509 17.123 14.273 1.00 93.31 175 LEU A C 1
ATOM 1387 O O . LEU A 1 175 ? -7.753 17.401 13.101 1.00 93.31 175 LEU A O 1
ATOM 1391 N N . GLU A 1 176 ? -7.031 17.995 15.155 1.00 93.12 176 GLU A N 1
ATOM 1392 C CA . GLU A 1 176 ? -6.510 19.316 14.793 1.00 93.12 176 GLU A CA 1
ATOM 1393 C C . GLU A 1 176 ? -4.996 19.207 14.597 1.00 93.12 176 GLU A C 1
ATOM 1395 O O . GLU A 1 176 ? -4.324 18.491 15.338 1.00 93.12 176 GLU A O 1
ATOM 1400 N N . GLY A 1 177 ? -4.457 19.929 13.622 1.00 89.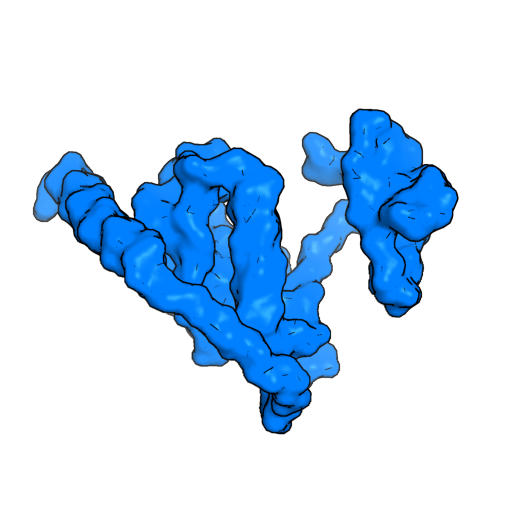00 177 GLY A N 1
ATOM 1401 C CA . GLY A 1 177 ? -3.050 19.864 13.246 1.00 89.00 177 GLY A CA 1
ATOM 1402 C C . GLY A 1 177 ? -2.729 18.753 12.244 1.00 89.00 177 GLY A C 1
ATOM 1403 O O . GLY A 1 177 ? -3.576 18.309 11.466 1.00 89.00 177 GLY A O 1
ATOM 1404 N N . LYS A 1 178 ? -1.452 18.369 12.217 1.00 84.19 178 LYS A N 1
ATOM 1405 C CA . LYS A 1 178 ? -0.910 17.303 11.365 1.00 84.19 178 LYS A CA 1
ATOM 1406 C C . LYS A 1 178 ? -0.818 15.994 12.146 1.00 84.19 178 LYS A C 1
ATOM 1408 O O . LYS A 1 178 ? -0.782 16.023 13.373 1.00 84.19 178 LYS A O 1
ATOM 1413 N N . LEU A 1 179 ? -0.733 14.864 11.447 1.00 83.31 179 LEU A N 1
ATOM 1414 C CA . LEU A 1 179 ? -0.313 13.620 12.090 1.00 83.31 179 LEU A CA 1
ATOM 1415 C C . LEU A 1 179 ? 1.120 13.791 12.605 1.00 83.31 179 LEU A C 1
ATOM 1417 O O . LEU A 1 179 ? 1.940 14.446 11.966 1.00 83.31 179 LEU A O 1
ATOM 1421 N N . SER A 1 180 ? 1.430 13.190 13.752 1.00 72.94 180 SER A N 1
ATOM 1422 C CA . SER A 1 180 ? 2.733 13.328 14.415 1.00 72.94 180 SER A CA 1
ATOM 1423 C C . SER A 1 180 ? 3.933 12.945 13.533 1.00 72.94 180 SER A C 1
ATOM 1425 O O . SER A 1 180 ? 5.037 13.428 13.774 1.00 72.94 180 SER A O 1
ATOM 1427 N N . ASN A 1 181 ? 3.717 12.110 12.509 1.00 65.62 181 ASN A N 1
ATOM 1428 C CA . ASN A 1 181 ? 4.756 11.583 11.617 1.00 65.62 181 ASN A CA 1
ATOM 1429 C C . ASN A 1 181 ? 4.717 12.143 10.183 1.00 65.62 181 ASN A C 1
ATOM 1431 O O . ASN A 1 181 ? 5.448 11.628 9.336 1.00 65.62 181 ASN A O 1
ATOM 1435 N N . ASP A 1 182 ? 3.883 13.155 9.918 1.00 55.06 182 ASP A N 1
ATOM 1436 C CA . ASP A 1 182 ? 3.924 13.954 8.679 1.00 55.06 182 ASP A CA 1
ATOM 1437 C C . ASP A 1 182 ? 4.853 15.171 8.845 1.00 55.06 182 ASP A C 1
ATOM 1439 O O . ASP A 1 182 ? 5.593 15.507 7.896 1.00 55.06 182 ASP A O 1
#